Protein AF-A0A819UKW8-F1 (afdb_monomer_lite)

pLDDT: mean 77.18, std 16.23, range [32.56, 97.12]

InterPro domains:
  IPR059116 ATP P2X receptor-like [PF00864] (48-135)
  IPR059116 ATP P2X receptor-like [PTHR10125] (28-140)

Sequence (154 aa):
RNIQDDTDFKCRFDGTSRTSDCPIIPISYILDRLNTNKTALLLEVNGDDKQSPGINYRFAQKYREDGVDYRTLTKVYGLRFVVSITGKGGQFNIVNLFLAIGSGIGFMVIAGIVCDAILMYVHRSRETYRRGKFSICEVDNDGMRAQILEHSHA

Secondary structure (DSSP, 8-state):
-----TTGGG----SS-S--------HHHHHHHHHH-GGGGTTS--TT-TT--S-EEEEEEEEEETTEEEEEEEEEE-----------PPPP-HHHHHHHHHHHHHHHHHHHHHHHHHHHHT-TTHHHHHHHH----B--TT--B---------

Radius of gyration: 38.88 Å; chains: 1; bounding box: 84×49×95 Å

Organism: NCBI:txid433720

Foldseek 3Di:
DDPPCPPLVVDEQDVPDPPHPRPHYDVVNVVVCCVVPVPVVPPPCPPPCPPDDADKDWDWDWDADPNDIDIDIDIDGDDDDDDDDDDDDDDDDVVVVVVVVVVVVVVVVVVVVVVVVCLCPPDPCNVVVCLVPDFDWDDDPVDTDGDNPPDDDD

Structure (mmCIF, N/CA/C/O backbone):
data_AF-A0A819UKW8-F1
#
_entry.id   AF-A0A819UKW8-F1
#
loop_
_atom_site.group_PDB
_atom_site.id
_atom_site.type_symbol
_atom_site.label_atom_id
_atom_site.label_alt_id
_atom_site.label_comp_id
_atom_site.label_asym_id
_atom_site.label_entity_id
_atom_site.label_seq_id
_atom_site.pdbx_PDB_ins_code
_atom_site.Cartn_x
_atom_site.Cartn_y
_atom_site.Cartn_z
_atom_site.occupancy
_atom_site.B_iso_or_equiv
_atom_site.auth_seq_id
_atom_site.auth_comp_id
_atom_site.auth_asym_id
_atom_site.auth_atom_id
_atom_site.pdbx_PDB_model_num
ATOM 1 N N . ARG A 1 1 ? 11.944 -6.766 30.251 1.00 39.44 1 ARG A N 1
ATOM 2 C CA . ARG A 1 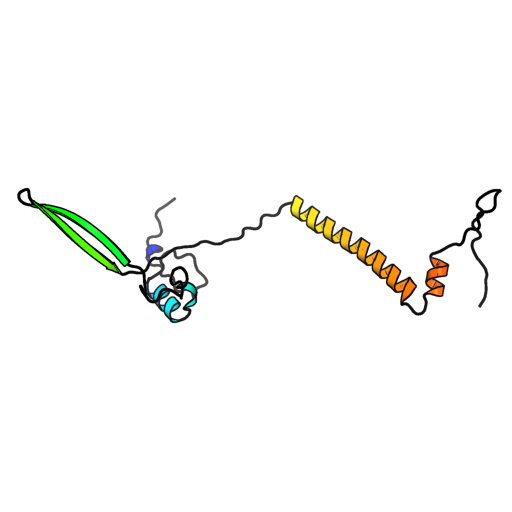1 ? 12.107 -5.459 29.573 1.00 39.44 1 ARG A CA 1
ATOM 3 C C . ARG A 1 1 ? 11.497 -4.439 30.515 1.00 39.44 1 ARG A C 1
ATOM 5 O O . ARG A 1 1 ? 10.340 -4.617 30.867 1.00 39.44 1 ARG A O 1
ATOM 12 N N . ASN A 1 2 ? 12.327 -3.548 31.057 1.00 33.81 2 ASN A N 1
ATOM 13 C CA . ASN A 1 2 ? 11.970 -2.668 32.167 1.00 33.81 2 ASN A CA 1
ATOM 14 C C . ASN A 1 2 ? 10.844 -1.709 31.780 1.00 33.81 2 ASN A C 1
ATOM 16 O O . ASN A 1 2 ? 10.887 -1.093 30.720 1.00 33.81 2 ASN A O 1
ATOM 20 N N . ILE A 1 3 ? 9.867 -1.612 32.677 1.00 51.38 3 ILE A N 1
ATOM 21 C CA . ILE A 1 3 ? 8.812 -0.603 32.711 1.00 51.38 3 ILE A CA 1
ATOM 22 C C . ILE A 1 3 ? 9.481 0.667 33.240 1.00 51.38 3 ILE A C 1
ATOM 24 O O . ILE A 1 3 ? 9.511 0.913 34.440 1.00 51.38 3 ILE A O 1
ATOM 28 N N . GLN A 1 4 ? 10.150 1.399 32.357 1.00 50.16 4 GLN A N 1
ATOM 29 C CA . GLN A 1 4 ? 10.843 2.636 32.703 1.00 50.16 4 GLN A CA 1
ATOM 30 C C . GLN A 1 4 ? 10.670 3.645 31.573 1.00 50.16 4 GLN A C 1
ATOM 32 O O . GLN A 1 4 ? 11.651 4.138 31.033 1.00 50.16 4 GLN A O 1
ATOM 37 N N . ASP A 1 5 ? 9.425 3.921 31.189 1.00 53.16 5 ASP A N 1
ATOM 38 C CA . ASP A 1 5 ? 9.136 5.165 30.486 1.00 53.16 5 ASP A CA 1
ATOM 39 C C . ASP A 1 5 ? 7.689 5.616 30.718 1.00 53.16 5 ASP A C 1
ATOM 41 O O . ASP A 1 5 ? 6.796 5.449 29.893 1.00 53.16 5 ASP A O 1
ATOM 45 N N . ASP A 1 6 ? 7.448 6.183 31.899 1.00 53.06 6 ASP A N 1
ATOM 46 C CA . ASP A 1 6 ? 6.182 6.841 32.252 1.00 53.06 6 ASP A CA 1
ATOM 47 C C . ASP A 1 6 ? 5.941 8.120 31.406 1.00 53.06 6 ASP A C 1
ATOM 49 O O . ASP A 1 6 ? 4.886 8.749 31.482 1.00 53.06 6 ASP A O 1
ATOM 53 N N . THR A 1 7 ? 6.909 8.522 30.564 1.00 58.38 7 THR A N 1
ATOM 54 C CA . THR A 1 7 ? 6.776 9.661 29.643 1.00 58.38 7 THR A CA 1
ATOM 55 C C . THR A 1 7 ? 6.291 9.271 28.242 1.00 58.38 7 THR A C 1
ATOM 57 O O . THR A 1 7 ? 5.834 10.146 27.502 1.00 58.38 7 THR A O 1
ATOM 60 N N . ASP A 1 8 ? 6.258 7.973 27.916 1.00 53.75 8 ASP A N 1
ATOM 61 C CA . ASP A 1 8 ? 5.797 7.446 26.623 1.00 53.75 8 ASP A CA 1
ATOM 62 C C . ASP A 1 8 ? 4.265 7.557 26.461 1.00 53.75 8 ASP A C 1
ATOM 64 O O . ASP A 1 8 ? 3.758 7.968 25.419 1.00 53.75 8 ASP A O 1
ATOM 68 N N . PHE A 1 9 ? 3.488 7.367 27.537 1.00 61.81 9 PHE A N 1
ATOM 69 C CA . PHE A 1 9 ? 2.022 7.541 27.509 1.00 61.81 9 PHE A CA 1
ATOM 70 C C . PHE A 1 9 ? 1.552 9.001 27.395 1.00 61.81 9 PHE A C 1
ATOM 72 O O . PHE A 1 9 ? 0.355 9.260 27.250 1.00 61.81 9 PHE A O 1
ATOM 79 N N . LYS A 1 10 ? 2.472 9.972 27.454 1.00 68.50 10 LYS A N 1
ATOM 80 C CA . LYS A 1 10 ? 2.175 11.395 27.237 1.00 68.50 10 LYS A CA 1
ATOM 81 C C . LYS A 1 10 ? 2.331 11.806 25.769 1.00 68.50 10 LYS A C 1
ATOM 83 O O . LYS A 1 10 ? 1.991 12.937 25.414 1.00 68.50 10 LYS A O 1
ATOM 88 N N . CYS A 1 11 ? 2.841 10.923 24.911 1.00 75.38 11 CYS A N 1
ATOM 89 C CA . CYS A 1 11 ? 3.005 11.228 23.499 1.00 75.38 11 CYS A CA 1
ATOM 90 C C . CYS A 1 11 ? 1.635 11.353 22.806 1.00 7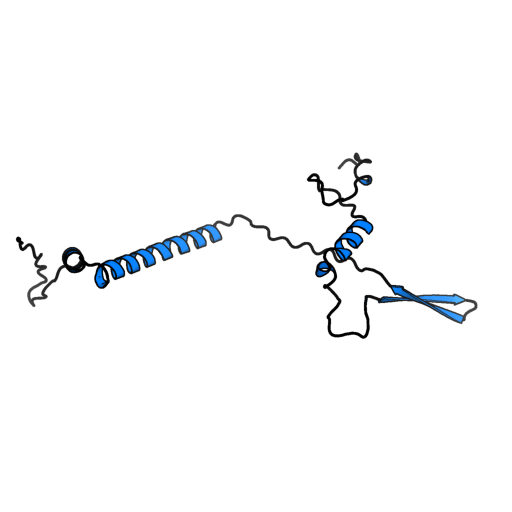5.38 11 CYS A C 1
ATOM 92 O O . CYS A 1 11 ? 0.683 10.631 23.106 1.00 75.38 11 CYS A O 1
ATOM 94 N N . ARG A 1 12 ? 1.517 12.293 21.863 1.00 75.25 12 ARG A N 1
ATOM 95 C CA . ARG A 1 12 ? 0.337 12.448 21.006 1.00 75.25 12 ARG A CA 1
ATOM 96 C C . ARG A 1 12 ? 0.800 12.500 19.562 1.00 75.25 12 ARG A C 1
ATOM 98 O O . ARG A 1 12 ? 1.633 13.334 19.215 1.00 75.25 12 ARG A O 1
ATOM 105 N N . PHE A 1 13 ? 0.266 11.614 18.729 1.00 78.81 13 PHE A N 1
ATOM 106 C CA . PHE A 1 13 ? 0.582 11.617 17.308 1.00 78.81 13 PHE A CA 1
ATOM 107 C C . PHE A 1 13 ? 0.050 12.897 16.639 1.00 78.81 13 PHE A C 1
ATOM 109 O O . PHE A 1 13 ? -1.150 13.166 16.696 1.00 78.81 13 PHE A O 1
ATOM 116 N N . ASP A 1 14 ? 0.945 13.660 16.003 1.00 74.44 14 ASP A N 1
ATOM 117 C CA . ASP A 1 14 ? 0.636 14.941 15.337 1.00 74.44 14 ASP A CA 1
ATOM 118 C C . ASP A 1 14 ? 0.942 14.928 13.821 1.00 74.44 14 ASP A C 1
ATOM 120 O O . ASP A 1 14 ? 0.670 15.876 13.094 1.00 74.44 14 ASP A O 1
ATOM 124 N N . GLY A 1 15 ? 1.508 13.837 13.290 1.00 69.94 15 GLY A N 1
ATOM 125 C CA . GLY A 1 15 ? 1.771 13.660 11.852 1.00 69.94 15 GLY A CA 1
ATOM 126 C C . GLY A 1 15 ? 2.792 14.619 11.213 1.00 69.94 15 GLY A C 1
ATOM 127 O O . GLY A 1 15 ? 3.082 14.471 10.028 1.00 69.94 15 GLY A O 1
ATOM 128 N N . THR A 1 16 ? 3.334 15.580 11.967 1.00 67.25 16 THR A N 1
ATOM 129 C CA . THR A 1 16 ? 4.290 16.610 11.519 1.00 67.25 16 THR A CA 1
ATOM 130 C C . THR A 1 16 ? 5.723 16.347 11.998 1.00 67.25 16 THR A C 1
ATOM 132 O O . THR A 1 16 ? 6.679 16.738 11.326 1.00 67.25 16 THR A O 1
ATOM 135 N N . SER A 1 17 ? 5.897 15.658 13.132 1.00 65.19 17 SER A N 1
ATOM 136 C CA . SER A 1 17 ? 7.216 15.384 13.710 1.00 65.19 17 SER A CA 1
ATOM 137 C C . SER A 1 17 ? 7.871 14.126 13.130 1.00 65.19 17 SER A C 1
ATOM 139 O O . SER A 1 17 ? 7.260 13.059 13.022 1.00 65.19 17 SER A O 1
ATOM 141 N N . ARG A 1 18 ? 9.169 14.246 12.826 1.00 52.69 18 ARG A N 1
ATOM 142 C CA . ARG A 1 18 ? 10.061 13.179 12.330 1.00 52.69 18 ARG A CA 1
ATOM 143 C C . ARG A 1 18 ? 10.442 12.142 13.401 1.00 52.69 18 ARG A C 1
ATOM 145 O O . ARG A 1 18 ? 11.201 11.224 13.112 1.00 52.69 18 ARG A O 1
ATOM 152 N N . THR A 1 19 ? 9.943 12.310 14.624 1.00 55.97 19 THR A N 1
ATOM 153 C CA . THR A 1 19 ? 10.032 11.361 15.742 1.00 55.97 19 THR A CA 1
ATOM 154 C C . THR A 1 19 ? 8.681 10.651 15.862 1.00 55.97 19 THR A C 1
ATOM 156 O O . THR A 1 19 ? 7.781 11.115 16.563 1.00 55.97 19 THR A O 1
ATOM 159 N N . SER A 1 20 ? 8.488 9.604 15.065 1.00 58.28 20 SER A N 1
ATOM 160 C CA . SER A 1 20 ? 7.161 9.108 14.670 1.00 58.28 20 SER A CA 1
ATOM 161 C C . SER A 1 20 ? 6.759 7.777 15.317 1.00 58.28 20 SER A C 1
ATOM 163 O O . SER A 1 20 ? 5.938 7.071 14.745 1.00 58.28 20 SER A O 1
ATOM 165 N N . ASP A 1 21 ? 7.285 7.440 16.496 1.00 70.25 21 ASP A N 1
ATOM 166 C CA . ASP A 1 21 ? 7.027 6.142 17.146 1.00 70.25 21 ASP A CA 1
ATOM 167 C C . ASP A 1 21 ? 5.972 6.223 18.265 1.00 70.25 21 ASP A C 1
ATOM 169 O O . ASP A 1 21 ? 5.974 5.419 19.189 1.00 70.25 21 ASP A O 1
ATOM 173 N N . CYS A 1 22 ? 5.050 7.190 18.202 1.00 76.69 22 CYS A N 1
ATOM 174 C CA . CYS A 1 22 ? 3.963 7.286 19.177 1.00 76.69 22 CYS A CA 1
ATOM 175 C C . CYS A 1 22 ? 2.753 6.437 18.739 1.00 76.69 22 CYS A C 1
ATOM 177 O O . CYS A 1 22 ? 2.126 6.765 17.725 1.00 76.69 22 CYS A O 1
ATOM 179 N N . PRO A 1 23 ? 2.353 5.399 19.501 1.00 79.88 23 PRO A N 1
ATOM 180 C CA . PRO A 1 23 ? 1.189 4.573 19.173 1.00 79.88 23 PRO A CA 1
ATOM 181 C C . PRO A 1 23 ? -0.155 5.247 19.511 1.00 79.88 23 PRO A C 1
ATOM 183 O O . PRO A 1 23 ? -1.214 4.730 19.152 1.00 79.88 23 PRO A O 1
ATOM 186 N N . ILE A 1 24 ? -0.146 6.392 20.204 1.00 83.69 24 ILE A N 1
ATOM 187 C CA . ILE A 1 24 ? -1.356 7.085 20.659 1.00 83.69 24 ILE A CA 1
ATOM 188 C C . ILE A 1 24 ? -1.849 8.053 19.579 1.00 83.69 24 ILE A C 1
ATOM 190 O O . ILE A 1 24 ? -1.335 9.164 19.416 1.00 83.69 24 ILE A O 1
ATOM 194 N N . ILE A 1 25 ? -2.900 7.642 18.867 1.00 85.19 25 ILE A N 1
ATOM 195 C CA . ILE A 1 25 ? -3.543 8.440 17.819 1.00 85.19 25 ILE A CA 1
ATOM 196 C C . ILE A 1 25 ? -4.858 9.023 18.357 1.00 85.19 25 ILE A C 1
ATOM 198 O O . ILE A 1 25 ? -5.795 8.274 18.644 1.00 85.19 25 ILE A O 1
ATOM 202 N N . PRO A 1 26 ? -4.978 10.355 18.487 1.00 86.19 26 PRO A N 1
ATOM 203 C CA . PRO A 1 26 ? -6.209 10.973 18.959 1.00 86.19 26 PRO A CA 1
ATOM 204 C C . PRO A 1 26 ? -7.298 10.923 17.876 1.00 86.19 26 PRO A C 1
ATOM 206 O O . PRO A 1 26 ? -7.049 11.227 16.709 1.00 86.19 26 PRO A O 1
ATOM 209 N N . ILE A 1 27 ? -8.545 10.645 18.276 1.00 86.06 27 ILE A N 1
ATOM 210 C CA . ILE A 1 27 ? -9.704 10.626 17.360 1.00 86.06 27 ILE A CA 1
ATOM 211 C C . ILE A 1 27 ? -9.855 11.971 16.631 1.00 86.06 27 ILE A C 1
ATOM 213 O O . ILE A 1 27 ? -10.206 11.993 15.455 1.00 86.06 27 ILE A O 1
ATOM 217 N N . SER A 1 28 ? -9.516 13.086 17.289 1.00 84.50 28 SER A N 1
ATOM 218 C CA . SER A 1 28 ? -9.542 14.425 16.686 1.00 84.50 28 SER A CA 1
ATOM 219 C C . SER A 1 28 ? -8.663 14.536 15.436 1.00 84.50 28 SER A C 1
ATOM 221 O O . SER A 1 28 ? -9.079 15.152 14.464 1.00 84.50 28 SER A O 1
ATOM 223 N N . TYR A 1 29 ? -7.477 13.917 15.442 1.00 83.00 29 TYR A N 1
ATOM 224 C CA . TYR A 1 29 ? -6.571 13.912 14.290 1.00 83.00 29 TYR A CA 1
ATOM 225 C C . TYR A 1 29 ? -7.168 13.112 13.131 1.00 83.00 29 TYR A C 1
ATOM 227 O O . TYR A 1 29 ? -7.137 13.547 11.984 1.00 83.00 29 TYR A O 1
ATOM 235 N N . ILE A 1 30 ? -7.773 11.958 13.430 1.00 82.44 30 ILE A N 1
ATOM 236 C CA . ILE A 1 30 ? -8.430 11.137 12.409 1.00 82.44 30 ILE A CA 1
ATOM 237 C C . ILE A 1 30 ? -9.608 11.905 11.795 1.00 82.44 30 ILE A C 1
ATOM 239 O O . ILE A 1 30 ? -9.726 11.961 10.575 1.00 82.44 30 ILE A O 1
ATOM 243 N N . LEU A 1 31 ? -10.443 12.548 12.617 1.00 82.56 31 LEU A N 1
ATOM 244 C CA . LEU A 1 31 ? -11.579 13.353 12.154 1.00 82.56 31 LEU A CA 1
ATOM 245 C C . LEU A 1 31 ? -11.150 14.549 11.289 1.00 82.56 31 LEU A C 1
ATOM 247 O O . LEU A 1 31 ? -11.770 14.804 10.258 1.00 82.56 31 LEU A O 1
ATOM 251 N N . ASP A 1 32 ? -10.074 15.242 11.660 1.00 83.56 32 ASP A N 1
ATOM 252 C CA . ASP A 1 32 ? -9.518 16.355 10.881 1.00 83.56 32 ASP A CA 1
ATOM 253 C C . ASP A 1 32 ? -9.008 15.900 9.498 1.00 83.56 32 ASP A C 1
ATOM 255 O O . ASP A 1 32 ? -9.315 16.496 8.456 1.00 83.56 32 ASP A O 1
ATOM 259 N N . ARG A 1 33 ? -8.319 14.751 9.455 1.00 77.94 33 ARG A N 1
ATOM 260 C CA . ARG A 1 33 ? -7.856 14.141 8.199 1.00 77.94 33 ARG A CA 1
ATOM 261 C C . ARG A 1 33 ? -9.007 13.634 7.335 1.00 77.94 33 ARG A C 1
ATOM 263 O O . ARG A 1 33 ? -8.921 13.751 6.114 1.00 77.94 33 ARG A O 1
ATOM 270 N N . LEU A 1 34 ? -10.085 13.130 7.937 1.00 74.56 34 LEU A N 1
ATOM 271 C CA . LEU A 1 34 ? -11.296 12.715 7.221 1.00 74.56 34 LEU A CA 1
ATOM 272 C C . LEU A 1 34 ? -12.022 13.898 6.566 1.00 74.56 34 LEU A C 1
ATOM 274 O O . LEU A 1 34 ? -12.571 13.742 5.475 1.00 74.56 34 LEU A O 1
ATOM 278 N N . ASN A 1 35 ? -12.004 15.077 7.193 1.00 75.19 35 ASN A N 1
ATOM 279 C CA . ASN A 1 35 ? -12.606 16.278 6.616 1.00 75.19 35 ASN A CA 1
ATOM 280 C C . ASN A 1 35 ? -11.806 16.798 5.408 1.00 75.19 35 ASN A C 1
ATOM 282 O O . ASN A 1 35 ? -12.381 17.221 4.405 1.00 75.19 35 ASN A O 1
ATOM 286 N N . THR A 1 36 ? -10.475 16.710 5.483 1.00 72.62 36 THR A N 1
ATOM 287 C CA . THR A 1 36 ? -9.564 17.241 4.456 1.00 72.62 36 THR A CA 1
ATOM 288 C C . THR A 1 36 ? -9.337 16.273 3.289 1.00 72.62 36 THR A C 1
ATOM 290 O O . THR A 1 36 ? -9.218 16.701 2.143 1.00 72.62 36 THR A O 1
ATOM 293 N N . ASN A 1 37 ? -9.291 14.961 3.541 1.00 64.25 37 ASN A N 1
ATOM 294 C CA . ASN A 1 37 ? -9.009 13.944 2.527 1.00 64.25 37 ASN A CA 1
ATOM 295 C C . ASN A 1 37 ? -10.027 12.793 2.610 1.00 64.25 37 ASN A C 1
ATOM 297 O O . ASN A 1 37 ? -9.789 11.749 3.217 1.00 64.25 37 ASN A O 1
ATOM 301 N N . LYS A 1 38 ? -11.185 12.998 1.967 1.00 63.91 38 LYS A N 1
ATOM 302 C CA . LYS A 1 38 ? -12.369 12.111 1.986 1.00 63.91 38 LYS A CA 1
ATOM 303 C C . LYS A 1 38 ? -12.131 10.682 1.470 1.00 63.91 38 LYS A C 1
ATOM 305 O O . LYS A 1 38 ? -13.002 9.829 1.615 1.00 63.91 38 LYS A O 1
ATOM 310 N N . THR A 1 39 ? -10.977 10.408 0.864 1.00 55.53 39 THR A N 1
ATOM 311 C CA . THR A 1 39 ? -10.668 9.131 0.200 1.00 55.53 39 THR A CA 1
ATOM 312 C C . THR A 1 39 ? -10.443 7.965 1.174 1.00 55.53 39 THR A C 1
ATOM 314 O O . THR A 1 39 ? -10.647 6.818 0.791 1.00 55.53 39 THR A O 1
ATOM 317 N N . ALA A 1 40 ? -10.116 8.230 2.446 1.00 54.97 40 ALA A N 1
ATOM 318 C CA . ALA A 1 40 ? -9.911 7.192 3.467 1.00 54.97 40 ALA A CA 1
ATOM 319 C C . ALA A 1 40 ? -11.216 6.609 4.059 1.00 54.97 40 ALA A C 1
ATOM 321 O O . ALA A 1 40 ? -11.192 5.534 4.654 1.00 54.97 40 ALA A O 1
ATOM 322 N N . LEU A 1 41 ? -12.357 7.292 3.891 1.00 56.03 41 LEU A N 1
ATOM 323 C CA . LEU A 1 41 ? -13.672 6.855 4.395 1.00 56.03 41 LEU A CA 1
ATOM 324 C C . LEU A 1 41 ? -14.408 5.911 3.421 1.00 56.03 41 LEU A C 1
ATOM 326 O O . LEU A 1 41 ? -15.470 5.388 3.743 1.00 56.03 41 LEU A O 1
ATOM 330 N N . LEU A 1 42 ? -13.868 5.674 2.223 1.00 54.19 42 LEU A N 1
ATOM 331 C CA . LEU A 1 42 ? -14.530 4.883 1.179 1.00 54.19 42 LEU A CA 1
ATOM 332 C C . LEU A 1 42 ? -14.323 3.367 1.306 1.00 54.19 42 LEU A C 1
ATOM 334 O O . LEU A 1 42 ? -14.411 2.654 0.313 1.00 54.19 42 LEU A O 1
ATOM 338 N N . LEU A 1 43 ? -14.071 2.843 2.509 1.00 54.78 43 LEU A N 1
ATOM 339 C CA . LEU A 1 43 ? -14.036 1.388 2.682 1.00 54.78 43 LEU A CA 1
ATOM 340 C C . LEU A 1 43 ? -15.430 0.754 2.811 1.00 54.78 43 LEU A C 1
ATOM 342 O O . LEU A 1 43 ? -15.544 -0.432 2.528 1.00 54.78 43 LEU A O 1
ATOM 346 N N . GLU A 1 44 ? -16.493 1.498 3.156 1.00 54.25 44 GLU A N 1
ATOM 347 C CA . GLU A 1 44 ? -17.846 0.905 3.291 1.00 54.25 44 GLU A CA 1
ATOM 348 C C . GLU A 1 44 ? -19.022 1.786 2.810 1.00 54.25 44 GLU A C 1
ATOM 350 O O . GLU A 1 44 ? -20.172 1.457 3.085 1.00 54.25 44 GLU A O 1
ATOM 355 N N . VAL A 1 45 ? -18.800 2.873 2.058 1.00 58.69 45 VAL A N 1
ATOM 356 C CA . VAL A 1 45 ? -19.908 3.572 1.368 1.00 58.69 45 VAL A CA 1
ATOM 357 C C . VAL A 1 45 ? -19.857 3.218 -0.112 1.00 58.69 45 VAL A C 1
ATOM 359 O O . VAL A 1 45 ? -19.309 3.961 -0.923 1.00 58.69 45 VAL A O 1
ATOM 362 N N . ASN A 1 46 ? -20.387 2.043 -0.456 1.00 54.81 46 ASN A N 1
ATOM 363 C CA . ASN A 1 46 ? -20.643 1.697 -1.849 1.00 54.81 46 ASN A CA 1
ATOM 364 C C . ASN A 1 46 ? -21.736 2.651 -2.362 1.00 54.81 46 ASN A C 1
ATOM 366 O O . ASN A 1 46 ? -22.819 2.722 -1.783 1.00 54.81 46 ASN A O 1
ATOM 370 N N . GLY A 1 47 ? -21.411 3.460 -3.371 1.00 55.19 47 GLY A N 1
ATOM 371 C CA . GLY A 1 47 ? -22.141 4.683 -3.735 1.00 55.19 47 GLY A CA 1
ATOM 372 C C . GLY A 1 47 ? -23.560 4.499 -4.285 1.00 55.19 47 GLY A C 1
ATOM 373 O O . GLY A 1 47 ? -24.208 5.500 -4.588 1.00 55.19 47 GLY A O 1
ATOM 374 N N . ASP A 1 48 ? -24.049 3.265 -4.389 1.00 57.88 48 ASP A N 1
ATOM 375 C CA . ASP A 1 48 ? -25.327 2.950 -5.030 1.00 57.88 48 ASP A CA 1
ATOM 376 C C . ASP A 1 48 ? -26.490 2.762 -4.039 1.00 57.88 48 ASP A C 1
ATOM 378 O O . ASP A 1 48 ? -27.650 2.956 -4.408 1.00 57.88 48 ASP A O 1
ATOM 382 N N . ASP A 1 49 ? -26.211 2.522 -2.752 1.00 58.25 49 ASP A N 1
ATOM 383 C CA . ASP A 1 49 ? -27.250 2.331 -1.734 1.00 58.25 49 ASP A CA 1
ATOM 384 C C . ASP A 1 49 ? -27.497 3.613 -0.928 1.00 58.25 49 ASP A C 1
ATOM 386 O O . ASP A 1 49 ? -27.003 3.818 0.182 1.00 58.25 49 ASP A O 1
ATOM 390 N N . LYS A 1 50 ? -28.375 4.479 -1.452 1.00 57.88 50 LYS A N 1
ATOM 391 C CA . LYS A 1 50 ? -28.898 5.670 -0.741 1.00 57.88 50 LYS A CA 1
ATOM 392 C C . LYS A 1 50 ? -29.705 5.334 0.527 1.00 57.88 50 LYS A C 1
ATOM 394 O O . LYS A 1 50 ? -30.211 6.237 1.190 1.00 57.88 50 LYS A O 1
ATOM 399 N N . GLN A 1 51 ? -29.878 4.051 0.842 1.00 61.91 51 GLN A N 1
ATOM 400 C CA . GLN A 1 51 ? -30.809 3.566 1.857 1.00 61.91 51 GLN A CA 1
ATOM 401 C C . GLN A 1 51 ? -30.206 3.518 3.272 1.00 61.91 51 GLN A C 1
ATOM 403 O O . GLN A 1 51 ? -30.953 3.527 4.251 1.00 61.91 51 GLN A O 1
ATOM 408 N N . SER A 1 52 ? -28.877 3.547 3.414 1.00 60.66 52 SER A N 1
ATOM 409 C CA . SER A 1 52 ? -28.228 3.615 4.729 1.00 60.66 52 SER A CA 1
ATOM 410 C C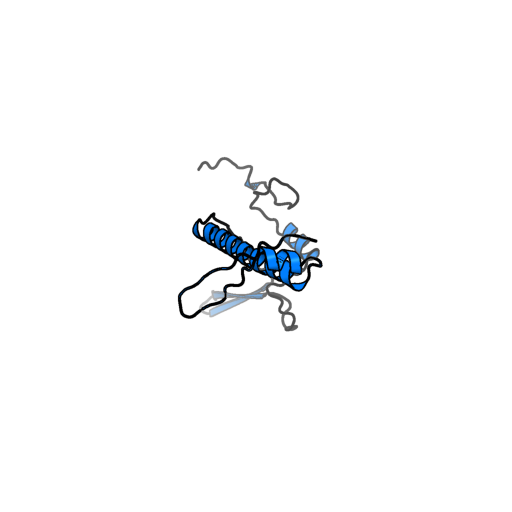 . SER A 1 52 ? -26.914 4.403 4.689 1.00 60.66 52 SER A C 1
ATOM 412 O O . SER A 1 52 ? -25.849 3.810 4.504 1.00 60.66 52 SER A O 1
ATOM 414 N N . PRO A 1 53 ? -26.950 5.733 4.899 1.00 67.00 53 PRO A N 1
ATOM 415 C CA . PRO A 1 53 ? -25.736 6.521 5.060 1.00 67.00 53 PRO A CA 1
ATOM 416 C C . PRO A 1 53 ? -25.103 6.212 6.428 1.00 67.00 53 PRO A C 1
ATOM 418 O O . PRO A 1 53 ? -25.416 6.848 7.432 1.00 67.00 53 PRO A O 1
ATOM 421 N N . GLY A 1 54 ? -24.230 5.203 6.478 1.00 72.38 54 GLY A N 1
ATOM 422 C CA . GLY A 1 54 ? -23.360 4.917 7.624 1.00 72.38 54 GLY A CA 1
ATOM 423 C C . GLY A 1 54 ? -23.573 3.567 8.317 1.00 72.38 54 GLY A C 1
ATOM 424 O O . GLY A 1 54 ? -24.502 2.812 8.031 1.00 72.38 54 GLY A O 1
ATOM 425 N N . ILE A 1 55 ? -22.682 3.273 9.267 1.00 78.88 55 ILE A N 1
ATOM 426 C CA . ILE A 1 55 ? -22.632 2.001 9.998 1.00 78.88 55 ILE A CA 1
ATOM 427 C C . ILE A 1 55 ? -23.496 2.100 11.261 1.00 78.88 55 ILE A C 1
ATOM 429 O O . ILE A 1 55 ? -23.381 3.042 12.048 1.00 78.88 55 ILE A O 1
ATOM 433 N N . ASN A 1 56 ? -24.364 1.109 11.472 1.00 85.56 56 ASN A N 1
ATOM 434 C CA . ASN A 1 56 ? -25.180 0.990 12.678 1.00 85.56 56 ASN A CA 1
ATOM 435 C C . ASN A 1 56 ? -25.024 -0.398 13.303 1.00 85.56 56 ASN A C 1
ATOM 437 O O . ASN A 1 56 ? -24.932 -1.394 12.592 1.00 85.56 56 ASN A O 1
ATOM 441 N N . TYR A 1 57 ? -25.022 -0.458 14.634 1.00 89.56 57 TYR A N 1
ATOM 442 C CA . TYR A 1 57 ? -24.967 -1.711 15.384 1.00 89.56 57 TYR A CA 1
ATOM 443 C C . TYR A 1 57 ? -26.118 -1.764 16.390 1.00 89.56 57 TYR A C 1
ATOM 445 O O . TYR A 1 57 ? -26.451 -0.762 17.027 1.00 89.56 57 TYR A O 1
ATOM 453 N N . ARG A 1 58 ? -26.774 -2.922 16.509 1.00 91.38 58 ARG A N 1
ATOM 454 C CA . ARG A 1 58 ? -27.886 -3.142 17.445 1.00 91.38 58 ARG A CA 1
ATOM 455 C C . ARG A 1 58 ? -27.525 -4.276 18.386 1.00 91.38 58 ARG A C 1
ATOM 457 O O . ARG A 1 58 ? -27.161 -5.352 17.925 1.00 91.38 58 ARG A O 1
ATOM 464 N N . PHE A 1 59 ? -27.683 -4.054 19.684 1.00 93.94 59 PHE A N 1
ATOM 465 C CA . PHE A 1 59 ? -27.538 -5.100 20.690 1.00 93.94 59 PHE A CA 1
ATOM 466 C C . PHE A 1 59 ? -28.753 -5.123 21.614 1.00 93.94 59 PHE A C 1
ATOM 468 O O . PHE A 1 59 ? -29.412 -4.106 21.823 1.00 93.94 59 PHE A O 1
ATOM 475 N N . ALA A 1 60 ? -29.070 -6.304 22.137 1.00 94.62 60 ALA A N 1
ATOM 476 C CA . ALA A 1 60 ? -30.174 -6.505 23.063 1.00 94.62 60 ALA A CA 1
ATOM 477 C C . ALA A 1 60 ? -29.616 -6.918 24.425 1.00 94.62 60 ALA A C 1
ATOM 479 O O . ALA A 1 60 ? -28.980 -7.965 24.529 1.00 94.62 60 ALA A O 1
ATOM 480 N N . GLN A 1 61 ? -29.874 -6.128 25.462 1.00 93.62 61 GLN A N 1
ATOM 481 C CA . GLN A 1 61 ? -29.674 -6.558 26.841 1.00 93.62 61 GLN A CA 1
ATOM 482 C C . GLN A 1 61 ? -30.948 -7.259 27.300 1.00 93.62 61 GLN A C 1
ATOM 484 O O . GLN A 1 61 ? -32.008 -6.639 27.351 1.00 93.62 61 GLN A O 1
ATOM 489 N N . LYS A 1 62 ? -30.863 -8.562 27.565 1.00 94.25 62 LYS A N 1
ATOM 490 C CA . LYS A 1 62 ? -31.982 -9.356 28.082 1.00 94.25 62 LYS A CA 1
ATOM 491 C C . LYS A 1 62 ? -31.840 -9.458 29.593 1.00 94.25 62 LYS A C 1
ATOM 493 O O . LYS A 1 62 ? -30.754 -9.770 30.071 1.00 94.25 62 LYS A O 1
ATOM 498 N N . TYR A 1 63 ? -32.915 -9.210 30.319 1.00 94.06 63 TYR A N 1
ATOM 499 C CA . TYR A 1 63 ? -32.961 -9.338 31.771 1.00 94.06 63 TYR A CA 1
ATOM 500 C C . TYR A 1 63 ? -34.327 -9.874 32.182 1.00 94.06 63 TYR A C 1
ATOM 502 O O . TYR A 1 63 ? -35.271 -9.858 31.395 1.00 94.06 63 TYR A O 1
ATOM 510 N N . ARG A 1 64 ? -34.419 -10.400 33.398 1.00 94.06 64 ARG A N 1
ATOM 511 C CA . ARG A 1 64 ? -35.636 -11.019 33.915 1.00 94.06 64 ARG A CA 1
ATOM 512 C C . ARG A 1 64 ? -35.970 -10.372 35.244 1.00 94.06 64 ARG A C 1
ATOM 514 O O . ARG A 1 64 ? -35.111 -10.313 36.117 1.00 94.06 64 ARG A O 1
ATOM 521 N N . GLU A 1 65 ? -37.198 -9.899 35.374 1.00 92.31 65 GLU A N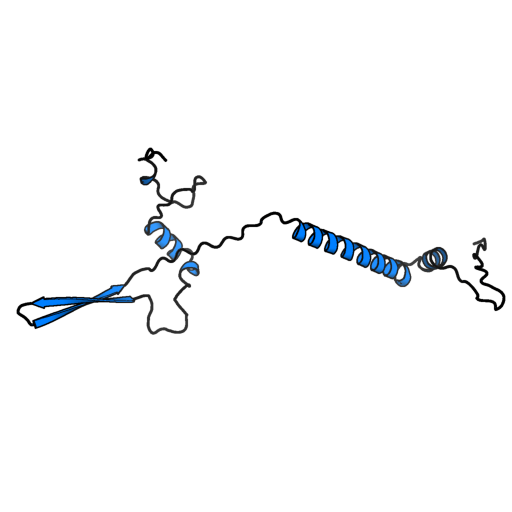 1
ATOM 522 C CA . GLU A 1 65 ? -37.695 -9.223 36.571 1.00 92.31 65 GLU A CA 1
ATOM 523 C C . GLU A 1 65 ? -39.049 -9.846 36.919 1.00 92.31 65 GLU A C 1
ATOM 525 O O . GLU A 1 65 ? -39.888 -10.037 36.038 1.00 92.31 65 GLU A O 1
ATOM 530 N N . ASP A 1 66 ? -39.202 -10.299 38.166 1.00 89.31 66 ASP A N 1
ATOM 531 C CA . ASP A 1 66 ? -40.397 -10.996 38.672 1.00 89.31 66 ASP A CA 1
ATOM 532 C C . ASP A 1 66 ? -40.902 -12.156 37.792 1.00 89.31 66 ASP A C 1
ATOM 534 O O . ASP A 1 66 ? -42.096 -12.397 37.630 1.00 89.31 66 ASP A O 1
ATOM 538 N N . GLY A 1 67 ? -39.973 -12.910 37.194 1.00 89.94 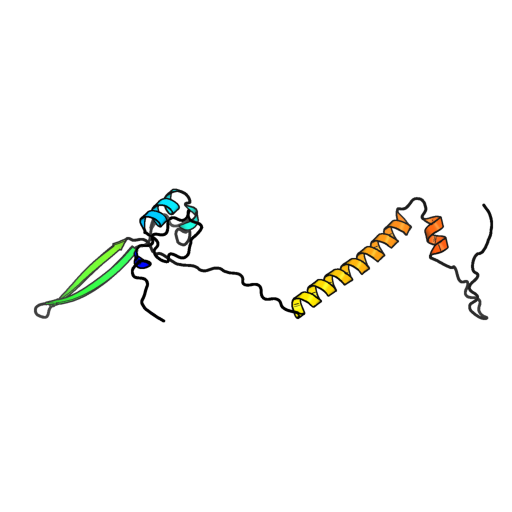67 GLY A N 1
ATOM 539 C CA . GLY A 1 67 ? -40.305 -14.059 36.347 1.00 89.94 67 GLY A CA 1
ATOM 540 C C . GLY A 1 67 ? -40.748 -13.706 34.922 1.00 89.94 67 GLY A C 1
ATOM 541 O O . GLY A 1 67 ? -40.993 -14.624 34.138 1.00 89.94 67 GLY A O 1
ATOM 542 N N . VAL A 1 68 ? -40.789 -12.419 34.569 1.00 93.25 68 VAL A N 1
ATOM 543 C CA . VAL A 1 68 ? -41.085 -11.921 33.222 1.00 93.25 68 VAL A CA 1
ATOM 544 C C . VAL A 1 68 ? -39.781 -11.572 32.507 1.00 93.25 68 VAL A C 1
ATOM 546 O O . VAL A 1 68 ? -38.900 -10.914 33.063 1.00 93.25 68 VAL A O 1
ATOM 549 N N . ASP A 1 69 ? -39.645 -12.034 31.264 1.00 93.69 69 ASP A N 1
ATOM 550 C CA . ASP A 1 69 ? -38.469 -11.757 30.440 1.00 93.69 69 ASP A CA 1
ATOM 551 C C . ASP A 1 69 ? -38.607 -10.399 29.739 1.00 93.69 69 ASP A C 1
ATOM 553 O O . ASP A 1 69 ? -39.506 -10.182 28.923 1.00 93.69 69 ASP A O 1
ATOM 557 N N . TYR A 1 70 ? -37.663 -9.503 30.008 1.00 94.56 70 TYR A N 1
ATOM 558 C CA . TYR A 1 70 ? -37.551 -8.185 29.398 1.00 94.56 70 TYR A CA 1
ATOM 559 C C . TYR A 1 70 ? -36.320 -8.093 28.495 1.00 94.56 70 TYR A C 1
ATOM 561 O O . TYR A 1 70 ? -35.334 -8.830 28.617 1.00 94.56 70 TYR A O 1
ATOM 569 N N . ARG A 1 71 ? -36.367 -7.154 27.546 1.00 94.00 71 ARG A N 1
ATOM 570 C CA . ARG A 1 71 ? -35.206 -6.814 26.723 1.00 94.00 71 ARG A CA 1
ATOM 571 C C . ARG A 1 71 ? -35.141 -5.322 26.432 1.00 94.00 71 ARG A C 1
ATOM 573 O O . ARG A 1 71 ? -36.113 -4.738 25.960 1.00 94.00 71 ARG A O 1
ATOM 580 N N . THR A 1 72 ? -33.954 -4.755 26.590 1.00 94.88 72 THR A N 1
ATOM 581 C CA . THR A 1 72 ? -33.613 -3.413 26.118 1.00 94.88 72 THR A CA 1
ATOM 582 C C . THR A 1 72 ? -32.835 -3.543 24.818 1.00 94.88 72 THR A C 1
ATOM 584 O O . THR A 1 72 ? -31.730 -4.086 24.798 1.00 94.88 72 THR A O 1
ATOM 587 N N . LEU A 1 73 ? -33.424 -3.080 23.713 1.00 94.81 73 LEU A N 1
ATOM 588 C CA . LEU A 1 73 ? -32.769 -3.035 22.407 1.00 94.81 73 LEU A CA 1
ATOM 589 C C . LEU A 1 73 ? -32.110 -1.665 22.217 1.00 94.81 73 LEU A C 1
ATOM 591 O O . LEU A 1 73 ? -32.803 -0.658 22.088 1.00 94.81 73 LEU A O 1
ATOM 595 N N . THR A 1 74 ? -30.786 -1.635 22.130 1.00 94.44 74 THR A N 1
ATOM 596 C CA . THR A 1 74 ? -30.021 -0.402 21.930 1.00 94.44 74 THR A CA 1
ATOM 597 C C . THR A 1 74 ? -29.450 -0.371 20.519 1.00 94.44 74 THR A C 1
ATOM 599 O O . THR A 1 74 ? -28.786 -1.314 20.084 1.00 94.44 74 THR A O 1
ATOM 602 N N . LYS A 1 75 ? -29.701 0.726 19.794 1.00 92.44 75 LYS A N 1
ATOM 603 C CA . LYS A 1 75 ? -29.099 1.013 18.485 1.00 92.44 75 LYS A CA 1
ATOM 604 C C . LYS A 1 75 ? -28.026 2.083 18.654 1.00 92.44 75 LYS A C 1
ATOM 606 O O . LYS A 1 75 ? -28.331 3.186 19.094 1.00 92.44 75 LYS A O 1
ATOM 611 N N . VAL A 1 76 ? -26.793 1.760 18.283 1.00 91.38 76 VAL A N 1
ATOM 612 C CA . VAL A 1 76 ? -25.641 2.666 18.332 1.00 91.38 76 VAL A CA 1
ATOM 613 C C . VAL A 1 76 ? -25.147 2.981 16.924 1.00 91.38 76 VAL A C 1
ATOM 615 O O . VAL A 1 76 ? -25.176 2.135 16.025 1.00 91.38 76 VAL A O 1
ATOM 618 N N . TYR A 1 77 ? -24.697 4.218 16.750 1.00 86.81 77 TYR A N 1
ATOM 619 C CA . TYR A 1 77 ? -24.078 4.726 15.531 1.00 86.81 77 TYR A CA 1
ATOM 620 C C . TYR A 1 77 ? -22.672 5.195 15.886 1.00 86.81 77 TYR A C 1
ATOM 622 O O . TYR A 1 77 ? -22.479 5.826 16.925 1.00 86.81 77 TYR A O 1
ATOM 630 N N . GLY A 1 78 ? -21.691 4.874 15.051 1.00 81.00 78 GLY A N 1
ATOM 631 C CA . GLY A 1 78 ? -20.303 5.197 15.345 1.00 81.00 78 GLY A CA 1
ATOM 632 C C . GLY A 1 78 ? -19.373 4.932 14.173 1.00 81.00 78 GLY A C 1
ATOM 633 O O . GLY A 1 78 ? -19.787 4.464 13.113 1.00 81.00 78 GLY A O 1
ATOM 634 N N . LEU A 1 79 ? -18.101 5.248 14.390 1.00 80.06 79 LEU A N 1
ATOM 635 C CA . LEU A 1 79 ? -17.027 5.015 13.434 1.00 80.06 79 LEU A CA 1
ATOM 636 C C . LEU A 1 79 ? -16.399 3.646 13.695 1.00 80.06 79 LEU A C 1
ATOM 638 O O . LEU A 1 79 ? -16.110 3.296 14.840 1.00 80.06 79 LEU A O 1
ATOM 642 N N . ARG A 1 80 ? -16.158 2.887 12.627 1.00 79.00 80 ARG A N 1
ATOM 643 C CA . ARG A 1 80 ? -15.407 1.633 12.676 1.00 79.00 80 ARG A CA 1
ATOM 644 C C . ARG A 1 80 ? -13.993 1.894 12.171 1.00 79.00 80 ARG A C 1
ATOM 646 O O . ARG A 1 80 ? -13.798 2.173 10.993 1.00 79.00 80 ARG A O 1
ATOM 653 N N . PHE A 1 81 ? -13.010 1.796 13.057 1.00 81.81 81 PHE A N 1
ATOM 654 C CA . PHE A 1 81 ? -11.604 1.928 12.682 1.00 81.81 81 PHE A CA 1
ATOM 655 C C . PHE A 1 81 ? -11.051 0.556 12.292 1.00 81.81 81 PHE A C 1
ATOM 657 O O . PHE A 1 81 ? -11.008 -0.355 13.117 1.00 81.81 81 PHE A O 1
ATOM 664 N N . VAL A 1 82 ? -10.638 0.406 11.033 1.00 83.19 82 VAL A N 1
ATOM 665 C CA . VAL A 1 82 ? -9.957 -0.795 10.533 1.00 83.19 82 VAL A CA 1
ATOM 666 C C . VAL A 1 82 ? -8.520 -0.416 10.211 1.00 83.19 82 VAL A C 1
ATOM 668 O O . VAL A 1 82 ? -8.265 0.362 9.295 1.00 83.19 82 VAL A O 1
ATOM 671 N N . VAL A 1 83 ? -7.574 -0.949 10.980 1.00 83.56 83 VAL A N 1
ATOM 672 C CA . VAL A 1 83 ? -6.146 -0.717 10.748 1.00 83.56 83 VAL A CA 1
ATOM 673 C C . VAL A 1 83 ? -5.658 -1.743 9.731 1.00 83.56 83 VAL A C 1
ATOM 675 O O . VAL A 1 83 ? -5.551 -2.926 10.044 1.00 83.56 83 VAL A O 1
ATOM 678 N N . SER A 1 84 ? -5.382 -1.291 8.506 1.00 83.38 84 SER A N 1
ATOM 679 C CA . SER A 1 84 ? -4.776 -2.123 7.465 1.00 83.38 84 SER A CA 1
ATOM 680 C C . SER A 1 84 ? -3.302 -1.775 7.320 1.00 83.38 84 SER A C 1
ATOM 682 O O . SER A 1 84 ? -2.946 -0.659 6.942 1.00 83.38 84 SER A O 1
ATOM 684 N N . ILE A 1 85 ? -2.437 -2.736 7.633 1.00 84.69 85 ILE A N 1
ATOM 685 C CA . ILE A 1 85 ? -0.990 -2.590 7.497 1.00 84.69 85 ILE A CA 1
ATOM 686 C C . ILE A 1 85 ? -0.606 -3.246 6.176 1.00 84.69 85 ILE A C 1
ATOM 688 O O . ILE A 1 85 ? -0.603 -4.469 6.060 1.00 84.69 85 ILE A O 1
ATOM 692 N N . THR A 1 86 ? -0.296 -2.432 5.169 1.00 87.25 86 THR A N 1
ATOM 693 C CA . THR A 1 86 ? 0.226 -2.924 3.889 1.00 87.25 86 THR A CA 1
ATOM 694 C C . THR A 1 86 ? 1.698 -2.565 3.787 1.00 87.25 86 THR A C 1
ATOM 696 O O . THR A 1 86 ? 2.062 -1.393 3.807 1.00 87.25 86 THR A O 1
ATOM 699 N N . GLY A 1 87 ? 2.548 -3.577 3.656 1.00 86.94 87 GLY A N 1
ATOM 700 C CA . GLY A 1 87 ? 3.978 -3.407 3.450 1.00 86.94 87 GLY A CA 1
ATOM 701 C C . GLY A 1 87 ? 4.487 -4.438 2.456 1.00 86.94 87 GLY A C 1
ATOM 702 O O . GLY A 1 87 ? 4.071 -5.594 2.484 1.00 86.94 87 GLY A O 1
ATOM 703 N N . LYS A 1 88 ? 5.390 -4.024 1.566 1.00 88.62 88 LYS A N 1
ATOM 704 C CA . LYS A 1 88 ? 6.160 -4.941 0.723 1.00 88.62 88 LYS A CA 1
ATOM 705 C C . LYS A 1 88 ? 7.591 -4.948 1.238 1.00 88.62 88 LYS A C 1
ATOM 707 O O . LYS A 1 88 ? 8.312 -3.972 1.065 1.00 88.62 88 LYS A O 1
ATOM 712 N N . GLY A 1 89 ? 7.980 -6.034 1.897 1.00 86.19 89 GLY A N 1
ATOM 713 C CA . GLY A 1 89 ? 9.370 -6.273 2.270 1.00 86.19 89 GLY A CA 1
ATOM 714 C C . GLY A 1 89 ? 10.123 -6.885 1.093 1.00 86.19 89 GLY A C 1
ATOM 715 O O . GLY A 1 89 ? 9.697 -7.905 0.557 1.00 86.19 89 GLY A O 1
ATOM 716 N N . GLY A 1 90 ? 11.225 -6.264 0.678 1.00 85.69 90 GLY A N 1
ATOM 717 C CA . GLY A 1 90 ? 12.164 -6.861 -0.268 1.00 85.69 90 GLY A CA 1
ATOM 718 C C . GLY A 1 90 ? 13.325 -7.491 0.490 1.00 85.69 90 GLY A C 1
ATOM 719 O O . GLY A 1 90 ? 14.041 -6.785 1.195 1.00 85.69 90 GLY A O 1
ATOM 720 N N . GLN A 1 91 ? 13.527 -8.798 0.341 1.00 90.88 91 GLN A N 1
ATOM 721 C CA . GLN A 1 91 ? 14.752 -9.463 0.783 1.00 90.88 91 GLN A CA 1
ATOM 722 C C . GLN A 1 91 ? 15.625 -9.757 -0.435 1.00 90.88 91 GLN A C 1
ATOM 724 O O . GLN A 1 91 ? 15.122 -10.149 -1.491 1.00 90.88 91 GLN A O 1
ATOM 729 N N . PHE A 1 92 ? 16.938 -9.579 -0.288 1.00 92.00 92 PHE A N 1
ATOM 730 C CA . PHE A 1 92 ? 17.878 -9.968 -1.328 1.00 92.00 92 PHE A CA 1
ATOM 731 C C . PHE A 1 92 ? 17.808 -11.484 -1.551 1.00 92.00 92 PHE A C 1
ATOM 733 O O . PHE A 1 92 ? 18.057 -12.266 -0.633 1.00 92.00 92 PHE A O 1
ATOM 740 N N . ASN A 1 93 ? 17.460 -11.889 -2.773 1.00 93.25 93 ASN A N 1
ATOM 741 C CA . ASN A 1 93 ? 17.404 -13.284 -3.187 1.00 93.25 93 ASN A CA 1
ATOM 742 C C . ASN A 1 93 ? 18.340 -13.487 -4.378 1.00 93.25 93 ASN A C 1
ATOM 744 O O . ASN A 1 93 ? 18.165 -12.875 -5.434 1.00 93.25 93 ASN A O 1
ATOM 748 N N . ILE A 1 94 ? 19.312 -14.379 -4.201 1.00 95.19 94 ILE A N 1
ATOM 749 C CA . ILE A 1 94 ? 20.320 -14.687 -5.211 1.00 95.19 94 ILE A CA 1
ATOM 750 C C . ILE A 1 94 ? 19.708 -15.249 -6.505 1.00 95.19 94 ILE A C 1
ATOM 752 O O . ILE A 1 94 ? 20.196 -14.960 -7.593 1.00 95.19 94 ILE A O 1
ATOM 756 N N . VAL A 1 95 ? 18.593 -15.980 -6.413 1.00 95.06 95 VAL A N 1
ATOM 757 C CA . VAL A 1 95 ? 17.866 -16.500 -7.579 1.00 95.06 95 VAL A CA 1
ATOM 758 C C . VAL A 1 95 ? 17.319 -15.341 -8.411 1.00 95.06 95 VAL A C 1
ATOM 760 O O . VAL A 1 95 ? 17.558 -15.279 -9.613 1.00 95.06 95 VAL A O 1
ATOM 763 N N . ASN A 1 96 ? 16.677 -14.360 -7.770 1.00 92.12 96 ASN A N 1
ATOM 764 C CA . ASN A 1 96 ? 16.153 -13.176 -8.459 1.00 92.12 96 ASN A CA 1
ATOM 765 C C . ASN A 1 96 ? 17.268 -12.318 -9.066 1.00 92.12 96 ASN A C 1
ATOM 767 O O . ASN A 1 96 ? 17.073 -11.732 -10.130 1.00 92.12 96 ASN A O 1
ATOM 771 N N . LEU A 1 97 ? 18.443 -12.278 -8.431 1.00 95.62 97 LEU A N 1
ATOM 772 C CA . LEU A 1 97 ? 19.614 -11.626 -9.008 1.00 95.62 97 LEU A CA 1
ATOM 773 C C . LEU A 1 97 ? 20.035 -12.307 -10.314 1.00 95.62 97 LEU A C 1
ATOM 775 O O . LEU A 1 97 ? 20.176 -11.633 -11.332 1.00 95.62 97 LEU A O 1
ATOM 779 N N . PHE A 1 98 ? 20.220 -13.628 -10.307 1.00 97.12 98 PHE A N 1
ATOM 780 C CA . PHE A 1 98 ? 20.625 -14.350 -11.512 1.00 97.12 98 PHE A CA 1
ATOM 781 C C . PHE A 1 98 ? 19.573 -14.275 -12.621 1.00 97.12 98 PHE A C 1
ATOM 783 O O . PHE A 1 98 ? 19.946 -14.156 -13.783 1.00 97.12 98 PHE A O 1
ATOM 790 N N . LEU A 1 99 ? 18.278 -14.263 -12.287 1.00 95.25 99 LEU A N 1
ATOM 791 C CA . LEU A 1 99 ? 17.209 -14.026 -13.263 1.00 95.25 99 LEU A CA 1
ATOM 792 C C . LEU A 1 99 ? 17.324 -12.634 -13.902 1.00 95.25 99 LEU A C 1
ATOM 794 O O . LEU A 1 99 ? 17.228 -12.507 -15.124 1.00 95.25 99 LEU A O 1
ATOM 798 N N . ALA A 1 100 ? 17.569 -11.599 -13.096 1.00 94.56 100 ALA A N 1
ATOM 799 C CA . ALA A 1 100 ? 17.748 -10.239 -13.597 1.00 94.56 100 ALA A CA 1
ATOM 800 C C . ALA A 1 100 ? 18.996 -10.118 -14.489 1.00 94.56 100 ALA A C 1
ATOM 802 O O . ALA A 1 100 ? 18.931 -9.536 -15.572 1.00 94.56 100 ALA A O 1
ATOM 803 N N . ILE A 1 101 ? 20.115 -10.723 -14.079 1.00 96.81 101 ILE A N 1
ATOM 804 C CA . ILE A 1 101 ? 21.352 -10.755 -14.871 1.00 96.81 101 ILE A CA 1
ATOM 805 C C . ILE A 1 101 ? 21.143 -11.540 -16.171 1.00 96.81 101 ILE A C 1
ATOM 807 O O . ILE A 1 101 ? 21.525 -11.065 -17.238 1.00 96.81 101 ILE A O 1
ATOM 811 N N . GLY A 1 102 ? 20.495 -12.705 -16.107 1.00 96.19 102 GLY A N 1
ATOM 812 C CA . GLY A 1 102 ? 20.180 -13.524 -17.277 1.00 96.19 102 GLY A CA 1
ATOM 813 C C . GLY A 1 102 ? 19.325 -12.771 -18.296 1.00 96.19 102 GLY A C 1
ATOM 814 O O . GLY A 1 102 ? 19.632 -12.783 -19.487 1.00 96.19 102 GLY A O 1
ATOM 815 N N . SER A 1 103 ? 18.315 -12.028 -17.829 1.00 96.25 103 SER A N 1
ATOM 816 C CA . SER A 1 103 ? 17.518 -11.145 -18.688 1.00 96.25 103 SER A CA 1
ATOM 817 C C . SER A 1 103 ? 18.358 -10.026 -19.311 1.00 96.25 103 SER A C 1
ATOM 819 O O . SER A 1 103 ? 18.166 -9.702 -20.484 1.00 96.25 103 SER A O 1
ATOM 821 N N . GLY A 1 104 ? 19.289 -9.440 -18.553 1.00 95.94 104 GLY A N 1
ATOM 822 C CA . GLY A 1 104 ? 20.196 -8.406 -19.055 1.00 95.94 104 GLY A CA 1
ATOM 823 C C . GLY A 1 104 ? 21.108 -8.920 -20.172 1.00 95.94 104 GLY A C 1
ATOM 824 O O . GLY A 1 104 ? 21.227 -8.281 -21.217 1.00 95.94 104 GLY A O 1
ATOM 825 N N . ILE A 1 105 ? 21.692 -10.107 -19.993 1.00 96.44 105 ILE A N 1
ATOM 826 C CA . ILE A 1 105 ? 22.539 -10.755 -21.006 1.00 96.44 105 ILE A CA 1
ATOM 827 C C . ILE A 1 105 ? 21.720 -11.092 -22.259 1.00 96.44 105 ILE A C 1
ATOM 829 O O . ILE A 1 105 ? 22.169 -10.818 -23.372 1.00 96.44 105 ILE A O 1
ATOM 833 N N . GLY A 1 106 ? 20.501 -11.618 -22.098 1.00 95.81 106 GLY A N 1
ATOM 834 C CA . GLY A 1 106 ? 19.610 -11.912 -23.223 1.00 95.81 106 GLY A CA 1
ATOM 835 C C . GLY A 1 106 ? 19.316 -10.681 -24.089 1.00 95.81 106 GLY A C 1
ATOM 836 O O . GLY A 1 106 ? 19.365 -10.760 -25.316 1.00 95.81 106 GLY A O 1
ATOM 837 N N . PHE A 1 107 ? 19.095 -9.519 -23.466 1.00 96.12 107 PHE A N 1
ATOM 838 C CA . PHE A 1 107 ? 18.878 -8.270 -24.199 1.00 96.12 107 PHE A CA 1
ATOM 839 C C . PHE A 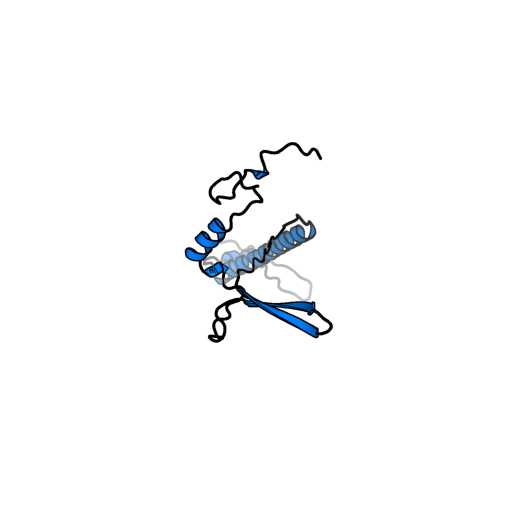1 107 ? 20.119 -7.820 -24.986 1.00 96.12 107 PHE A C 1
ATOM 841 O O . PHE A 1 107 ? 19.988 -7.346 -26.113 1.00 96.12 107 PHE A O 1
ATOM 848 N N . MET A 1 108 ? 21.324 -8.017 -24.444 1.00 95.12 108 MET A N 1
ATOM 849 C CA . MET A 1 108 ? 22.573 -7.665 -25.135 1.00 95.12 108 MET A CA 1
ATOM 850 C C . MET A 1 108 ? 22.796 -8.493 -26.406 1.00 95.12 108 MET A C 1
ATOM 852 O O . MET A 1 108 ? 23.268 -7.960 -27.410 1.00 95.12 108 MET A O 1
ATOM 856 N N . VAL A 1 109 ? 22.395 -9.768 -26.404 1.00 96.38 109 VAL A N 1
ATOM 857 C CA . VAL A 1 109 ? 22.440 -10.618 -27.607 1.00 96.38 109 VAL A CA 1
ATOM 858 C C . VAL A 1 109 ? 21.514 -10.069 -28.692 1.00 96.38 109 VAL A C 1
ATOM 860 O O . VAL A 1 109 ? 21.930 -9.898 -29.839 1.00 96.38 109 VAL A O 1
ATOM 863 N N . ILE A 1 110 ? 20.271 -9.742 -28.328 1.00 96.69 110 ILE A N 1
ATOM 864 C CA . ILE A 1 110 ? 19.284 -9.190 -29.267 1.00 96.69 110 ILE A CA 1
ATOM 865 C C . ILE A 1 110 ? 19.764 -7.841 -29.812 1.00 96.69 110 ILE A C 1
ATOM 867 O O . ILE A 1 110 ? 19.687 -7.605 -31.016 1.00 96.69 110 ILE A O 1
ATOM 871 N N . ALA A 1 111 ? 20.320 -6.980 -28.957 1.00 95.81 111 ALA A N 1
ATOM 872 C CA . ALA A 1 111 ? 20.878 -5.697 -29.367 1.00 95.81 111 ALA A CA 1
ATOM 873 C C . ALA A 1 111 ? 21.995 -5.856 -30.413 1.00 95.81 111 ALA A C 1
ATOM 875 O O . ALA A 1 111 ? 22.037 -5.089 -31.374 1.00 95.81 111 ALA A O 1
ATOM 876 N N . GLY A 1 112 ? 22.853 -6.874 -30.281 1.00 94.25 112 GLY A N 1
ATOM 877 C CA . GLY A 1 112 ? 23.883 -7.193 -31.273 1.00 94.25 112 GLY A CA 1
ATOM 878 C C . GLY A 1 112 ? 23.305 -7.586 -32.635 1.00 94.25 112 GLY A C 1
ATOM 879 O O . GLY A 1 112 ? 23.743 -7.067 -33.659 1.00 94.25 112 GLY A O 1
ATOM 880 N N . ILE A 1 113 ? 22.275 -8.438 -32.651 1.00 94.06 113 ILE A N 1
ATOM 881 C CA . ILE A 1 113 ? 21.585 -8.855 -33.886 1.00 94.06 113 ILE A CA 1
ATOM 882 C C . ILE A 1 113 ? 20.908 -7.658 -34.562 1.00 94.06 113 ILE A C 1
ATOM 884 O O . ILE A 1 113 ? 20.988 -7.492 -35.777 1.00 94.06 113 ILE A O 1
ATOM 888 N N . VAL A 1 114 ? 20.260 -6.796 -33.777 1.00 95.06 114 VAL A N 1
ATOM 889 C CA . VAL A 1 114 ? 19.614 -5.583 -34.293 1.00 95.06 114 VAL A CA 1
ATOM 890 C C . VAL A 1 114 ? 20.653 -4.602 -34.836 1.00 95.06 114 VAL A C 1
ATOM 892 O O . VAL A 1 114 ? 20.468 -4.063 -35.924 1.00 95.06 114 VAL A O 1
ATOM 895 N N . CYS A 1 115 ? 21.763 -4.399 -34.124 1.00 92.06 115 CYS A N 1
ATOM 896 C CA . CYS A 1 115 ? 22.870 -3.556 -34.576 1.00 92.06 115 CYS A CA 1
ATOM 897 C C . CYS A 1 115 ? 23.432 -4.046 -35.919 1.00 92.06 115 CYS A C 1
ATOM 899 O O . CYS A 1 115 ? 23.615 -3.261 -36.849 1.00 92.06 115 CYS A O 1
ATOM 901 N N . ASP A 1 116 ? 23.615 -5.358 -36.053 1.00 90.06 116 ASP A N 1
ATOM 902 C CA . ASP A 1 116 ? 24.064 -5.993 -37.287 1.00 90.06 116 ASP A CA 1
ATOM 903 C C . ASP A 1 116 ? 23.060 -5.829 -38.441 1.00 90.06 116 ASP A C 1
ATOM 905 O O . ASP A 1 116 ? 23.436 -5.459 -39.555 1.00 90.06 116 ASP A O 1
ATOM 909 N N . ALA A 1 117 ? 21.764 -6.014 -38.173 1.00 90.62 117 ALA A N 1
ATOM 910 C CA . ALA A 1 117 ? 20.712 -5.781 -39.160 1.00 90.62 117 ALA A CA 1
ATOM 911 C C . ALA A 1 117 ? 20.694 -4.316 -39.636 1.00 90.62 117 ALA A C 1
ATOM 913 O O . ALA A 1 117 ? 20.590 -4.048 -40.833 1.00 90.62 117 ALA A O 1
ATOM 914 N N . ILE A 1 118 ? 20.856 -3.353 -38.727 1.00 92.00 118 ILE A N 1
ATOM 915 C CA . ILE A 1 118 ? 20.917 -1.927 -39.076 1.00 92.00 118 ILE A CA 1
ATOM 916 C C . ILE A 1 118 ? 22.139 -1.632 -39.959 1.00 92.00 118 ILE A C 1
ATOM 918 O O . ILE A 1 118 ? 22.008 -0.939 -40.974 1.00 92.00 118 ILE A O 1
ATOM 922 N N . LEU A 1 119 ? 23.311 -2.175 -39.616 1.00 89.75 119 LEU A N 1
ATOM 923 C CA . LEU A 1 119 ? 24.537 -1.996 -40.399 1.00 89.75 119 LEU A CA 1
ATOM 924 C C . LEU A 1 119 ? 24.435 -2.615 -41.799 1.00 89.75 119 LEU A C 1
ATOM 926 O O . LEU A 1 119 ? 24.940 -2.028 -42.757 1.00 89.75 119 LEU A O 1
ATOM 930 N N . MET A 1 120 ? 23.744 -3.749 -41.942 1.00 84.44 120 MET A N 1
ATOM 931 C CA . MET A 1 120 ? 23.541 -4.394 -43.242 1.00 84.44 120 MET A CA 1
ATOM 932 C C . MET A 1 120 ? 22.499 -3.690 -44.124 1.00 84.44 120 MET A C 1
ATOM 934 O O . MET A 1 120 ? 22.708 -3.586 -45.333 1.00 84.44 120 MET A O 1
ATOM 938 N N . TYR A 1 121 ? 21.384 -3.213 -43.558 1.00 84.56 121 TYR A N 1
ATOM 939 C CA . TYR A 1 121 ? 20.245 -2.737 -44.358 1.00 84.56 121 TYR A CA 1
ATOM 940 C C . TYR A 1 121 ? 20.130 -1.213 -44.476 1.00 84.56 121 TYR A C 1
ATOM 942 O O . TYR A 1 121 ? 19.679 -0.724 -45.511 1.00 84.56 121 TYR A O 1
ATOM 950 N N . VAL A 1 122 ? 20.529 -0.457 -43.450 1.00 85.31 122 VAL A N 1
ATOM 951 C CA . VAL A 1 122 ? 20.250 0.990 -43.358 1.00 85.31 122 VAL A CA 1
ATOM 952 C C . VAL A 1 122 ? 21.504 1.837 -43.576 1.00 85.31 122 VAL A C 1
ATOM 954 O O . VAL A 1 122 ? 21.422 2.947 -44.104 1.00 85.31 122 VAL A O 1
ATOM 957 N N . HIS A 1 123 ? 22.679 1.344 -43.179 1.00 86.88 123 HIS A N 1
ATOM 958 C CA . HIS A 1 123 ? 23.894 2.150 -43.218 1.00 86.88 123 HIS A CA 1
ATOM 959 C C . HIS A 1 123 ? 24.401 2.391 -44.652 1.00 86.88 123 HIS A C 1
ATOM 961 O O . HIS A 1 123 ? 24.480 1.485 -45.480 1.00 86.88 123 HIS A O 1
ATOM 967 N N . ARG A 1 124 ? 24.810 3.633 -44.946 1.00 78.62 124 ARG A N 1
ATOM 968 C CA . ARG A 1 124 ? 25.242 4.061 -46.291 1.00 78.62 124 ARG A CA 1
ATOM 969 C C . ARG A 1 124 ? 26.492 3.318 -46.793 1.00 78.62 124 ARG A C 1
ATOM 971 O O . ARG A 1 124 ? 26.668 3.179 -47.997 1.00 78.62 124 ARG A O 1
ATOM 978 N N . SER A 1 125 ? 27.320 2.800 -45.881 1.00 77.31 125 SER A N 1
ATOM 979 C CA . SER A 1 125 ? 28.514 1.984 -46.169 1.00 77.31 125 SER A CA 1
ATOM 980 C C . SER A 1 125 ? 28.256 0.464 -46.067 1.00 77.31 125 SER A C 1
ATOM 982 O O . SER A 1 125 ? 29.133 -0.307 -45.673 1.00 77.31 125 SER A O 1
ATOM 984 N N . ARG A 1 126 ? 27.040 0.003 -46.400 1.00 78.69 126 ARG A N 1
ATOM 985 C CA . ARG A 1 126 ? 26.650 -1.421 -46.309 1.00 78.69 126 ARG A CA 1
ATOM 986 C C . ARG A 1 126 ? 27.523 -2.368 -47.136 1.00 78.69 126 ARG A C 1
ATOM 988 O O . ARG A 1 126 ? 27.797 -3.479 -46.700 1.00 78.69 126 ARG A O 1
ATOM 995 N N . GLU A 1 127 ? 27.982 -1.936 -48.312 1.00 75.62 127 GLU A N 1
ATOM 996 C CA . GLU A 1 127 ? 28.757 -2.787 -49.230 1.00 75.62 127 GLU A CA 1
ATOM 997 C C . GLU A 1 127 ? 30.153 -3.088 -48.665 1.00 75.62 127 GLU A C 1
ATOM 999 O O . GLU A 1 127 ? 30.682 -4.189 -48.809 1.00 75.62 127 GLU A O 1
ATOM 1004 N N . THR A 1 128 ? 30.741 -2.126 -47.953 1.00 80.31 128 THR A N 1
ATOM 1005 C CA . THR A 1 128 ? 32.016 -2.303 -47.248 1.00 80.31 128 THR A CA 1
ATOM 1006 C C . THR A 1 128 ? 31.855 -3.240 -46.053 1.00 80.31 128 THR A C 1
ATOM 1008 O O . THR A 1 128 ? 32.666 -4.148 -45.884 1.00 80.31 128 THR A O 1
ATOM 1011 N N . TYR A 1 129 ? 30.775 -3.095 -45.274 1.00 82.81 129 TYR A N 1
ATOM 1012 C CA . TYR A 1 129 ? 30.476 -4.001 -44.158 1.00 82.81 129 TYR A CA 1
ATOM 1013 C C . TYR A 1 129 ? 30.195 -5.439 -44.631 1.00 82.81 129 TYR A C 1
ATOM 1015 O O . TYR A 1 129 ? 30.725 -6.396 -44.070 1.00 82.81 129 TYR A O 1
ATOM 1023 N N . ARG A 1 130 ? 29.425 -5.605 -45.717 1.00 80.50 130 ARG A N 1
ATOM 1024 C CA . ARG A 1 130 ? 29.075 -6.914 -46.291 1.00 80.50 130 ARG A CA 1
ATOM 1025 C C . ARG A 1 130 ? 30.302 -7.672 -46.800 1.00 80.50 130 ARG A C 1
ATOM 1027 O O . ARG A 1 130 ? 30.410 -8.866 -46.546 1.00 80.50 130 ARG A O 1
ATOM 1034 N N . ARG A 1 131 ? 31.241 -6.981 -47.455 1.00 80.00 131 ARG A N 1
ATOM 1035 C CA . ARG A 1 131 ? 32.510 -7.580 -47.910 1.00 80.00 131 ARG A CA 1
ATOM 1036 C C . ARG A 1 131 ? 33.433 -7.973 -46.758 1.00 80.00 131 ARG A C 1
ATOM 1038 O O . ARG A 1 131 ? 34.115 -8.982 -46.859 1.00 80.00 131 ARG A O 1
ATOM 1045 N N . GLY A 1 132 ? 33.437 -7.207 -45.666 1.00 81.56 132 GLY A N 1
ATOM 1046 C CA . GLY A 1 132 ? 34.220 -7.547 -44.474 1.00 81.56 132 GLY A CA 1
ATOM 1047 C C . GLY A 1 132 ? 33.639 -8.709 -43.660 1.00 81.56 132 GLY A C 1
ATOM 1048 O O . GLY A 1 132 ? 34.386 -9.409 -42.985 1.00 81.56 132 GLY A O 1
ATOM 1049 N N . LYS A 1 133 ? 32.316 -8.919 -43.713 1.00 79.94 133 LYS A N 1
ATOM 1050 C CA . LYS A 1 133 ? 31.625 -9.942 -42.916 1.00 79.94 133 LYS A CA 1
ATOM 1051 C C . LYS A 1 133 ? 31.457 -11.289 -43.626 1.00 79.94 133 LYS A C 1
ATOM 1053 O O . LYS A 1 133 ? 31.520 -12.322 -42.964 1.00 79.94 133 LYS A O 1
ATOM 1058 N N . PHE A 1 134 ? 31.201 -11.291 -44.934 1.00 84.25 134 PHE A N 1
ATOM 1059 C CA . PHE A 1 134 ? 30.884 -12.506 -45.686 1.00 84.25 134 PHE A CA 1
ATOM 1060 C C . PHE A 1 134 ? 31.989 -12.838 -46.692 1.00 84.25 134 PHE A C 1
ATOM 1062 O O . PHE A 1 134 ? 32.271 -12.043 -47.586 1.00 84.25 134 PHE A O 1
ATOM 1069 N N . SER A 1 135 ? 32.557 -14.041 -46.592 1.00 80.19 135 SER A N 1
ATOM 1070 C CA . SER A 1 135 ? 33.357 -14.653 -47.654 1.00 80.19 135 SER A CA 1
ATOM 1071 C C . SER A 1 135 ? 32.471 -15.567 -48.503 1.00 80.19 135 SER A C 1
ATOM 1073 O O . SER A 1 135 ? 31.687 -16.360 -47.981 1.00 80.19 135 SER A O 1
ATOM 1075 N N . ILE A 1 136 ? 32.562 -15.429 -49.825 1.00 78.38 136 ILE A N 1
ATOM 1076 C CA . ILE A 1 136 ? 31.838 -16.281 -50.773 1.00 78.38 136 ILE A CA 1
ATOM 1077 C C . ILE A 1 136 ? 32.718 -17.505 -51.031 1.00 78.38 136 ILE A C 1
ATOM 1079 O O . ILE A 1 136 ? 33.845 -17.366 -51.499 1.00 78.38 136 ILE A O 1
ATOM 1083 N N . CYS A 1 137 ? 32.217 -18.696 -50.712 1.00 74.56 137 CYS A N 1
ATOM 1084 C CA . CYS A 1 137 ? 32.878 -19.955 -51.044 1.00 74.56 137 CYS A CA 1
ATOM 1085 C C . CYS A 1 137 ? 32.105 -20.620 -52.185 1.00 74.56 137 CYS A C 1
ATOM 1087 O O . CYS A 1 137 ? 30.918 -20.906 -52.024 1.00 74.56 137 CYS A O 1
ATOM 1089 N N . GLU A 1 138 ? 32.760 -20.880 -53.316 1.00 72.56 138 GLU A N 1
ATOM 1090 C CA . GLU A 1 138 ? 32.213 -21.765 -54.345 1.00 72.56 138 GLU A CA 1
ATOM 1091 C C . GLU A 1 138 ? 32.502 -23.220 -53.957 1.00 72.56 138 GLU A C 1
ATOM 1093 O O . GLU A 1 138 ? 33.616 -23.573 -53.561 1.00 72.56 138 GLU A O 1
ATOM 1098 N N . VAL A 1 139 ? 31.468 -24.060 -54.012 1.00 69.12 139 VAL A N 1
ATOM 1099 C CA . VAL A 1 139 ? 31.586 -25.499 -53.772 1.00 69.12 139 VAL A CA 1
ATOM 1100 C C . VAL A 1 139 ? 31.853 -26.158 -55.118 1.00 69.12 139 VAL A C 1
ATOM 1102 O O . VAL A 1 139 ? 30.928 -26.342 -55.905 1.00 69.12 139 VAL A O 1
ATOM 1105 N N . ASP A 1 140 ? 33.116 -26.480 -55.381 1.00 65.50 140 ASP A N 1
ATOM 1106 C CA . ASP A 1 140 ? 33.500 -27.353 -56.490 1.00 65.50 140 ASP A CA 1
ATOM 1107 C C . ASP A 1 140 ? 33.493 -28.819 -56.022 1.00 65.50 140 ASP A C 1
ATOM 1109 O O . ASP A 1 140 ? 33.737 -29.104 -54.843 1.00 65.50 140 ASP A O 1
ATOM 1113 N N . ASN A 1 141 ? 33.198 -29.754 -56.929 1.00 67.44 141 ASN A N 1
ATOM 1114 C CA . ASN A 1 141 ? 32.996 -31.175 -56.602 1.00 67.44 141 ASN A CA 1
ATOM 1115 C C . ASN A 1 141 ? 34.252 -31.879 -56.040 1.00 67.44 141 ASN A C 1
ATOM 1117 O O . ASN A 1 141 ? 34.118 -32.959 -55.470 1.00 67.44 141 ASN A O 1
ATOM 1121 N N . ASP A 1 142 ? 35.433 -31.253 -56.111 1.00 66.38 142 ASP A N 1
ATOM 1122 C CA . ASP A 1 142 ? 36.710 -31.812 -55.636 1.00 66.38 142 ASP A CA 1
ATOM 1123 C C . ASP A 1 142 ? 37.264 -31.158 -54.349 1.00 66.38 142 ASP A C 1
ATOM 1125 O O . ASP A 1 142 ? 38.415 -31.379 -53.964 1.00 66.38 142 ASP A O 1
ATOM 1129 N N . GLY A 1 143 ? 36.444 -30.398 -53.617 1.00 63.62 143 GLY A N 1
ATOM 1130 C CA . GLY A 1 143 ? 36.773 -29.922 -52.270 1.00 63.62 143 GLY A CA 1
ATOM 1131 C C . GLY A 1 143 ? 36.655 -28.410 -52.093 1.00 63.62 143 GLY A C 1
ATOM 1132 O O . GLY A 1 143 ? 36.890 -27.614 -52.999 1.00 63.62 143 GLY A O 1
ATOM 1133 N N . MET A 1 144 ? 36.283 -28.006 -50.877 1.00 55.38 144 MET A N 1
ATOM 1134 C CA . MET A 1 144 ? 35.959 -26.620 -50.539 1.00 55.38 144 MET A CA 1
ATOM 1135 C C . MET A 1 144 ? 37.205 -25.722 -50.598 1.00 55.38 144 MET A C 1
ATOM 1137 O O . MET A 1 144 ? 38.036 -25.745 -49.688 1.00 55.38 144 MET A O 1
ATOM 1141 N N . ARG A 1 145 ? 37.330 -24.892 -51.643 1.00 58.28 145 ARG A N 1
ATOM 1142 C CA . ARG A 1 145 ? 38.317 -23.802 -51.696 1.00 58.28 145 ARG A CA 1
ATOM 1143 C C . ARG A 1 145 ? 37.613 -22.479 -51.410 1.00 58.28 145 ARG A C 1
ATOM 1145 O O . ARG A 1 145 ? 36.908 -21.939 -52.254 1.00 58.28 145 ARG A O 1
ATOM 1152 N N . ALA A 1 146 ? 37.818 -21.941 -50.211 1.00 55.62 146 ALA A N 1
ATOM 1153 C CA . ALA A 1 146 ? 37.432 -20.569 -49.910 1.00 55.62 146 ALA A CA 1
ATOM 1154 C C . ALA A 1 146 ? 38.374 -19.620 -50.671 1.00 55.62 146 ALA A C 1
ATOM 1156 O O . ALA A 1 146 ? 39.544 -19.493 -50.310 1.00 55.62 146 ALA A O 1
ATOM 1157 N N . GLN A 1 147 ? 37.896 -18.975 -51.739 1.00 55.72 147 GLN A N 1
ATOM 1158 C CA . GLN A 1 147 ? 38.621 -17.856 -52.336 1.00 55.72 147 GLN A CA 1
ATOM 1159 C C . GLN A 1 147 ? 38.378 -16.619 -51.472 1.00 55.72 147 GLN A C 1
ATOM 1161 O O . GLN A 1 147 ? 37.295 -16.035 -51.461 1.00 55.72 147 GLN A O 1
ATOM 1166 N N . ILE A 1 148 ? 39.401 -16.224 -50.716 1.00 52.62 148 ILE A N 1
ATOM 1167 C CA . ILE A 1 148 ? 39.447 -14.891 -50.124 1.00 52.62 148 ILE A CA 1
ATOM 1168 C C . ILE A 1 148 ? 39.603 -13.927 -51.303 1.00 52.62 148 ILE A C 1
ATOM 1170 O O . ILE A 1 148 ? 40.630 -13.943 -51.979 1.00 52.62 148 ILE A O 1
ATOM 1174 N N . LEU A 1 149 ? 38.573 -13.120 -51.567 1.00 51.34 149 LEU A N 1
ATOM 1175 C CA . LEU A 1 149 ? 38.644 -11.966 -52.465 1.00 51.34 149 LEU A CA 1
ATOM 1176 C C . LEU A 1 149 ? 39.588 -10.912 -51.857 1.00 51.34 149 LEU A C 1
ATOM 1178 O O . LEU A 1 149 ? 39.153 -9.865 -51.387 1.00 51.34 149 LEU A O 1
ATOM 1182 N N . GLU A 1 150 ? 40.893 -11.178 -51.871 1.00 54.16 150 GLU A N 1
ATOM 1183 C CA . GLU A 1 150 ? 41.876 -10.109 -52.000 1.00 54.16 150 GLU A CA 1
ATOM 1184 C C . GLU A 1 150 ? 41.902 -9.713 -53.473 1.00 54.16 150 GLU A C 1
ATOM 1186 O O . GLU A 1 150 ? 42.613 -10.298 -54.286 1.00 54.16 150 GLU A O 1
ATOM 1191 N N . HIS A 1 151 ? 41.107 -8.707 -53.830 1.00 45.88 151 HIS A N 1
ATOM 1192 C CA . HIS A 1 151 ? 41.423 -7.908 -55.000 1.00 45.88 151 HIS A CA 1
ATOM 1193 C C . HIS A 1 151 ? 41.560 -6.447 -54.593 1.00 45.88 151 HIS A C 1
ATOM 1195 O O . HIS A 1 151 ? 40.609 -5.773 -54.199 1.00 45.88 151 HIS A O 1
ATOM 1201 N N . SER A 1 152 ? 42.816 -6.020 -54.669 1.00 47.12 152 SER A N 1
ATOM 1202 C CA . SER A 1 152 ? 43.299 -4.654 -54.598 1.00 47.12 152 SER A CA 1
ATOM 1203 C C . SER A 1 152 ? 42.571 -3.723 -55.583 1.00 47.12 152 SER A C 1
ATOM 1205 O O . SER A 1 152 ? 42.178 -4.155 -56.668 1.00 47.12 152 SER A O 1
ATOM 1207 N N . HIS A 1 153 ? 42.536 -2.439 -55.207 1.00 35.41 153 HIS A N 1
ATOM 1208 C CA . HIS A 1 153 ? 42.187 -1.229 -55.971 1.00 35.41 153 HIS A CA 1
ATOM 1209 C C . HIS A 1 153 ? 40.705 -0.908 -56.234 1.00 35.41 153 HIS A C 1
ATOM 1211 O O . HIS A 1 153 ? 40.078 -1.450 -57.140 1.00 35.41 153 HIS A O 1
ATOM 1217 N N . ALA A 1 154 ? 40.204 0.112 -55.526 1.00 32.56 154 ALA A N 1
ATOM 1218 C CA . ALA A 1 154 ? 40.074 1.483 -56.052 1.00 32.56 154 ALA A CA 1
ATOM 1219 C C . ALA A 1 154 ? 39.873 2.477 -54.897 1.00 32.56 154 ALA A C 1
ATOM 1221 O O . ALA A 1 154 ? 39.034 2.185 -54.014 1.00 32.56 154 ALA A O 1
#